Protein AF-A0A2K0T0Q0-F1 (afdb_monomer_lite)

Radius of gyration: 15.78 Å; chains: 1; bounding box: 36×33×52 Å

pLDDT: mean 90.07, std 12.6, range [33.16, 98.38]

Sequence (167 aa):
MFLGDPFITDWGANWTWSFNPTRNRFDFIELSARLNYPCVHLRWDIFDTYWTENRWQYPPIVGKYGYIGSAATMKDADTFWYYDPSRMDKDNTISFPQLRVPRGYAKHWWFGKLANGSHIAPGNYTFRFAALRPYGNPNISDHWDIMQMPVRHFGVLPLNGTNSTLR

Secondary structure (DSSP, 8-state):
-BSS--EEE-SS-TTEE---TTT-TT-SEEEEEEESS-EEEEEEEEEETT--GGG--SS--TTSTTEEEEBEEETTTTT-SS--TTT--TT-EEESSEEEEPSEEEEEEE-SBBTTSPBPPSEEEEEEEEEEPTT--TTSGGGEEEPPPS-S-EEE--TT-------

Organism: NCBI:txid398673

Structure (mmCIF, N/CA/C/O backbone):
data_AF-A0A2K0T0Q0-F1
#
_entry.id   AF-A0A2K0T0Q0-F1
#
loop_
_atom_site.group_PDB
_atom_site.id
_atom_site.type_symbol
_atom_site.label_atom_id
_atom_site.label_alt_id
_atom_site.label_comp_id
_atom_site.label_asym_id
_atom_site.label_entity_id
_atom_site.label_seq_id
_atom_site.pdbx_PDB_ins_code
_atom_site.Cartn_x
_atom_site.Cartn_y
_atom_site.Cartn_z
_atom_site.occupancy
_atom_site.B_iso_or_equiv
_atom_site.auth_seq_id
_atom_site.auth_comp_id
_atom_site.auth_asym_id
_atom_site.auth_atom_id
_atom_site.pdbx_PDB_model_num
ATOM 1 N N . MET A 1 1 ? 4.191 2.416 16.334 1.00 76.38 1 MET A N 1
ATOM 2 C CA . MET A 1 1 ? 4.311 3.854 16.024 1.00 76.38 1 MET A CA 1
ATOM 3 C C . MET A 1 1 ? 5.562 4.056 15.197 1.00 76.38 1 MET A C 1
ATOM 5 O O . MET A 1 1 ? 6.568 3.398 15.484 1.00 76.38 1 MET A O 1
ATOM 9 N N . PHE A 1 2 ? 5.466 4.893 14.174 1.00 91.44 2 PHE A N 1
ATOM 10 C CA . PHE A 1 2 ? 6.529 5.210 13.247 1.00 91.44 2 PHE A CA 1
ATOM 11 C C . PHE A 1 2 ? 7.592 6.094 13.913 1.00 91.44 2 PHE A C 1
ATOM 13 O O . PHE A 1 2 ? 7.303 6.951 14.747 1.00 91.44 2 PHE A O 1
ATOM 20 N N . LEU A 1 3 ? 8.853 5.797 13.615 1.00 90.94 3 LEU A N 1
ATOM 21 C CA . LEU A 1 3 ? 10.026 6.552 14.019 1.00 90.94 3 LEU A CA 1
ATOM 22 C C . LEU A 1 3 ? 10.390 7.471 12.850 1.00 90.94 3 LEU A C 1
ATOM 24 O O . LEU A 1 3 ? 11.109 7.052 11.942 1.00 90.94 3 LEU A O 1
ATOM 28 N N . GLY A 1 4 ? 9.857 8.692 12.890 1.00 88.56 4 GLY A N 1
ATOM 29 C CA . GLY A 1 4 ? 9.808 9.591 11.736 1.00 88.56 4 GLY A CA 1
ATOM 30 C C . GLY A 1 4 ? 8.641 9.260 10.805 1.00 88.56 4 GLY A C 1
ATOM 31 O O . GLY A 1 4 ? 8.069 8.170 10.880 1.00 88.56 4 GLY A O 1
ATOM 32 N N . ASP A 1 5 ? 8.287 10.208 9.940 1.00 89.44 5 ASP A N 1
ATOM 33 C CA . ASP A 1 5 ? 7.200 10.017 8.985 1.00 89.44 5 ASP A CA 1
ATOM 34 C C . ASP A 1 5 ? 7.596 8.966 7.938 1.00 89.44 5 ASP A C 1
ATOM 36 O O . ASP A 1 5 ? 8.673 9.069 7.335 1.00 89.44 5 ASP A O 1
ATOM 40 N N . PRO A 1 6 ? 6.761 7.937 7.703 1.00 91.38 6 PRO A N 1
ATOM 41 C CA . PRO A 1 6 ? 6.937 7.076 6.548 1.00 91.38 6 PRO A CA 1
ATOM 42 C C . PRO A 1 6 ? 6.881 7.910 5.270 1.00 91.38 6 PRO A C 1
ATOM 44 O O . PRO A 1 6 ? 6.132 8.884 5.181 1.00 91.38 6 PRO A O 1
ATOM 47 N N . PHE A 1 7 ? 7.652 7.516 4.267 1.00 90.69 7 PHE A N 1
ATOM 48 C CA . PHE A 1 7 ? 7.750 8.273 3.027 1.00 90.69 7 PHE A CA 1
ATOM 49 C C . PHE A 1 7 ? 7.715 7.352 1.816 1.00 90.69 7 PHE A C 1
ATOM 51 O O . PHE A 1 7 ? 8.105 6.182 1.882 1.00 90.69 7 PHE A O 1
ATOM 58 N N . ILE A 1 8 ? 7.248 7.914 0.704 1.00 90.94 8 ILE A N 1
ATOM 59 C CA . ILE A 1 8 ? 7.377 7.298 -0.609 1.00 90.94 8 ILE A CA 1
ATOM 60 C C . ILE A 1 8 ? 8.583 7.890 -1.311 1.00 90.94 8 ILE A C 1
ATOM 62 O O . ILE A 1 8 ? 8.739 9.111 -1.363 1.00 90.94 8 ILE A O 1
ATOM 66 N N . THR A 1 9 ? 9.403 7.020 -1.887 1.00 88.62 9 THR A N 1
ATOM 67 C CA . THR A 1 9 ? 10.428 7.449 -2.833 1.00 88.62 9 THR A CA 1
ATOM 68 C C . THR A 1 9 ? 9.758 7.712 -4.182 1.00 88.62 9 THR A C 1
ATOM 70 O O . THR A 1 9 ? 9.364 6.776 -4.879 1.00 88.62 9 THR A O 1
ATOM 73 N N . ASP A 1 10 ? 9.604 8.987 -4.544 1.00 79.06 10 ASP A N 1
ATOM 74 C CA . ASP A 1 10 ? 9.144 9.394 -5.874 1.00 79.06 10 ASP A CA 1
ATOM 75 C C . ASP A 1 10 ? 10.350 9.503 -6.819 1.00 79.06 10 ASP A C 1
ATOM 77 O O . ASP A 1 10 ? 11.084 10.492 -6.810 1.00 79.06 10 ASP A O 1
ATOM 81 N N . TRP A 1 11 ? 10.573 8.472 -7.636 1.00 77.94 11 TRP A N 1
ATOM 82 C CA . TRP A 1 11 ? 11.660 8.404 -8.624 1.00 77.94 11 TRP A CA 1
ATOM 83 C C . TRP A 1 11 ? 11.388 9.277 -9.869 1.00 77.94 11 TRP A C 1
ATOM 85 O O . TRP A 1 11 ? 11.638 8.860 -11.000 1.00 77.94 11 TRP A O 1
ATOM 95 N N . GLY A 1 12 ? 10.844 10.482 -9.669 1.00 77.62 12 GLY A N 1
ATOM 96 C CA . GLY A 1 12 ? 10.394 11.382 -10.736 1.00 77.62 12 GLY A CA 1
ATOM 97 C C . GLY A 1 12 ? 9.092 10.938 -11.413 1.00 77.62 12 GLY A C 1
ATOM 98 O O . GLY A 1 12 ? 8.819 11.348 -12.539 1.00 77.62 12 GLY A O 1
ATOM 99 N N . ALA A 1 13 ? 8.299 10.098 -10.746 1.00 78.00 13 ALA A N 1
ATOM 100 C CA . ALA A 1 13 ? 7.015 9.600 -11.223 1.00 78.00 13 ALA A CA 1
ATOM 101 C C . ALA A 1 13 ? 5.888 10.641 -11.076 1.00 78.00 13 ALA A C 1
ATOM 103 O O . ALA A 1 13 ? 4.815 10.460 -11.651 1.00 78.00 13 ALA A O 1
ATOM 104 N N . ASN A 1 14 ? 6.109 11.736 -10.333 1.00 87.12 14 ASN A N 1
ATOM 105 C CA . ASN A 1 14 ? 5.122 12.799 -10.115 1.00 87.12 14 ASN A CA 1
ATOM 106 C C . ASN A 1 14 ? 3.783 12.221 -9.619 1.00 87.12 14 ASN A C 1
ATOM 108 O O . ASN A 1 14 ? 2.710 12.507 -10.157 1.00 87.12 14 ASN A O 1
ATOM 112 N N . TRP A 1 15 ? 3.876 11.328 -8.628 1.00 90.31 15 TRP A N 1
ATOM 113 C CA . TRP A 1 15 ? 2.741 10.628 -8.010 1.00 90.31 15 TRP A CA 1
ATOM 114 C C . TRP A 1 15 ? 1.878 9.815 -8.983 1.00 90.31 15 TRP A C 1
ATOM 116 O O . TRP A 1 15 ? 0.689 9.605 -8.738 1.00 90.31 15 TRP A O 1
ATOM 126 N N . THR A 1 16 ? 2.462 9.365 -10.093 1.00 92.44 16 THR A N 1
ATOM 127 C CA . THR A 1 16 ? 1.756 8.658 -11.158 1.00 92.44 16 THR A CA 1
ATOM 128 C C . THR A 1 16 ? 2.549 7.434 -11.611 1.00 92.44 16 THR A C 1
ATOM 130 O O . THR A 1 16 ? 3.680 7.561 -12.067 1.00 92.44 16 THR A O 1
ATOM 133 N N . TRP A 1 17 ? 1.948 6.245 -11.538 1.00 93.19 17 TRP A N 1
ATOM 134 C CA . TRP A 1 17 ? 2.623 4.976 -11.841 1.00 93.19 17 TRP A CA 1
ATOM 135 C C . TRP A 1 17 ? 1.873 4.167 -12.896 1.00 93.19 17 TRP A C 1
ATOM 137 O O . TRP A 1 17 ? 0.644 4.144 -12.904 1.00 93.19 17 TRP A O 1
ATOM 147 N N . SER A 1 18 ? 2.601 3.477 -13.779 1.00 93.81 18 SER A N 1
ATOM 148 C CA . SER A 1 18 ? 2.008 2.518 -14.732 1.00 93.81 18 SER A CA 1
ATOM 149 C C . SER A 1 18 ? 2.238 1.060 -14.332 1.00 93.81 18 SER A C 1
ATOM 151 O O . SER A 1 18 ? 1.649 0.156 -14.925 1.00 93.81 18 SER A O 1
ATOM 153 N N . PHE A 1 19 ? 3.072 0.836 -13.310 1.00 94.00 19 PHE A N 1
ATOM 154 C CA . PHE A 1 19 ? 3.474 -0.482 -12.820 1.00 94.00 19 PHE A CA 1
ATOM 155 C C . PHE A 1 19 ? 4.064 -1.383 -13.911 1.00 94.00 19 PHE A C 1
ATOM 157 O O . PHE A 1 19 ? 3.870 -2.602 -13.914 1.00 94.00 19 PHE A O 1
ATOM 164 N N . ASN A 1 20 ? 4.806 -0.778 -14.841 1.00 91.44 20 ASN A N 1
ATOM 165 C CA . ASN A 1 20 ? 5.477 -1.448 -15.940 1.00 91.44 20 ASN A CA 1
ATOM 166 C C . ASN A 1 20 ? 7.007 -1.458 -15.736 1.00 91.44 20 ASN A C 1
ATOM 168 O O . ASN A 1 20 ? 7.734 -0.660 -16.345 1.00 91.44 20 ASN A O 1
ATOM 172 N N . PRO A 1 21 ? 7.532 -2.391 -14.917 1.00 88.19 21 PRO A N 1
ATOM 173 C CA . PRO A 1 21 ? 8.949 -2.420 -14.588 1.00 88.19 21 PRO A CA 1
ATOM 174 C C . PRO A 1 21 ? 9.868 -2.804 -15.753 1.00 88.19 21 PRO A C 1
ATOM 176 O O . PRO A 1 21 ? 11.079 -2.613 -15.654 1.00 88.19 21 PRO A O 1
ATOM 179 N N . THR A 1 22 ? 9.334 -3.340 -16.858 1.00 87.06 22 THR A N 1
ATOM 180 C CA . THR A 1 22 ? 10.142 -3.626 -18.055 1.00 87.06 22 THR A CA 1
ATOM 181 C C . THR A 1 22 ? 10.490 -2.348 -18.815 1.00 87.06 22 THR A C 1
ATOM 183 O O . THR A 1 22 ? 11.576 -2.258 -19.384 1.00 87.06 22 THR A O 1
ATOM 186 N N . ARG A 1 23 ? 9.608 -1.336 -18.783 1.00 87.25 23 ARG A N 1
ATOM 187 C CA . ARG A 1 23 ? 9.853 -0.009 -19.370 1.00 87.25 23 ARG A CA 1
ATOM 188 C C . ARG A 1 23 ? 10.714 0.859 -18.460 1.00 87.25 23 ARG A C 1
ATOM 190 O O . ARG A 1 23 ? 11.648 1.504 -18.930 1.00 87.25 23 ARG A O 1
ATOM 197 N N . ASN A 1 24 ? 10.389 0.896 -17.173 1.00 88.19 24 ASN A N 1
ATOM 198 C CA . ASN A 1 24 ? 11.159 1.620 -16.172 1.00 88.19 24 ASN A CA 1
ATOM 199 C C . ASN A 1 24 ? 11.243 0.775 -14.906 1.00 88.19 24 ASN A C 1
ATOM 201 O O . ASN A 1 24 ? 10.244 0.575 -14.226 1.00 88.19 24 ASN A O 1
ATOM 205 N N . ARG A 1 25 ? 12.451 0.334 -14.550 1.00 89.38 25 ARG A N 1
ATOM 206 C CA . ARG A 1 25 ? 12.673 -0.523 -13.379 1.00 89.38 25 ARG A CA 1
ATOM 207 C C . ARG A 1 25 ? 12.261 0.102 -12.047 1.00 89.38 25 ARG A C 1
ATOM 209 O O . ARG A 1 25 ? 12.166 -0.644 -11.091 1.00 89.38 25 ARG A O 1
ATOM 216 N N . PHE A 1 26 ? 12.040 1.416 -11.979 1.00 89.88 26 PHE A N 1
ATOM 217 C CA . PHE A 1 26 ? 11.555 2.132 -10.793 1.00 89.88 26 PHE A CA 1
ATOM 218 C C . PHE A 1 26 ? 10.058 2.481 -10.869 1.00 89.88 26 PHE A C 1
ATOM 220 O O . PHE A 1 26 ? 9.571 3.279 -10.073 1.00 89.88 26 PHE A O 1
ATOM 227 N N . ASP A 1 27 ? 9.315 1.915 -11.827 1.00 92.75 27 ASP A N 1
ATOM 228 C CA . ASP A 1 27 ? 7.870 2.128 -11.968 1.00 92.75 27 ASP A CA 1
ATOM 229 C C . ASP A 1 27 ? 7.081 1.262 -10.977 1.00 92.75 27 ASP A C 1
ATOM 231 O O . ASP A 1 27 ? 6.431 0.275 -11.328 1.00 92.75 27 ASP A O 1
ATOM 235 N N . PHE A 1 28 ? 7.212 1.619 -9.705 1.00 94.00 28 PHE A N 1
ATOM 236 C CA . PHE A 1 28 ? 6.490 1.057 -8.576 1.00 94.00 28 PHE A CA 1
ATOM 237 C C . PHE A 1 28 ? 6.495 2.050 -7.415 1.00 94.00 28 PHE A C 1
ATOM 239 O O . PHE A 1 28 ? 7.299 2.984 -7.378 1.00 94.00 28 PHE A O 1
ATOM 246 N N . ILE A 1 29 ? 5.617 1.832 -6.438 1.00 94.38 29 ILE A N 1
ATOM 247 C CA . ILE A 1 29 ? 5.647 2.619 -5.207 1.00 94.38 29 ILE A CA 1
ATOM 248 C C . ILE A 1 29 ? 6.612 1.960 -4.228 1.00 94.38 29 ILE A C 1
ATOM 250 O O . ILE A 1 29 ? 6.356 0.848 -3.763 1.00 94.38 29 ILE A O 1
ATOM 254 N N . GLU A 1 30 ? 7.705 2.647 -3.903 1.00 94.12 30 GLU A N 1
ATOM 255 C CA . GLU A 1 30 ? 8.549 2.305 -2.760 1.00 94.12 30 GLU A CA 1
ATOM 256 C C . GLU A 1 30 ? 8.069 3.075 -1.535 1.00 94.12 30 GLU A C 1
ATOM 258 O O . GLU A 1 30 ? 8.182 4.297 -1.497 1.00 94.12 30 GLU A O 1
ATOM 263 N N . LEU A 1 31 ? 7.576 2.362 -0.527 1.00 94.62 31 LEU A N 1
ATOM 264 C CA . LEU A 1 31 ? 7.228 2.918 0.772 1.00 94.62 31 LEU A CA 1
ATOM 265 C C . LEU A 1 31 ? 8.253 2.464 1.808 1.00 94.62 31 LEU A C 1
ATOM 267 O O . LEU A 1 31 ? 8.450 1.269 2.030 1.00 94.62 31 LEU A O 1
ATOM 271 N N . SER A 1 32 ? 8.883 3.432 2.465 1.00 94.00 32 SER A N 1
ATOM 272 C CA . SER A 1 32 ? 9.823 3.207 3.559 1.00 94.00 32 SER A CA 1
ATOM 273 C C . SER A 1 32 ? 9.207 3.639 4.882 1.00 94.00 32 SER A C 1
ATOM 275 O O . SER A 1 32 ? 8.697 4.751 5.009 1.00 94.00 32 SER A O 1
ATOM 277 N N . ALA A 1 33 ? 9.290 2.775 5.889 1.00 94.31 33 ALA A N 1
ATOM 278 C CA . AL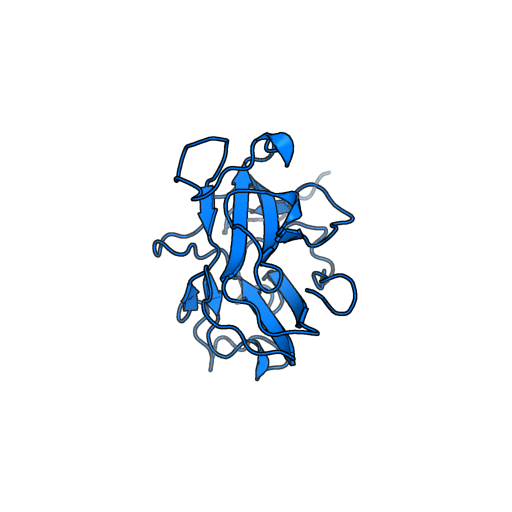A A 1 33 ? 8.803 3.064 7.228 1.00 94.31 33 ALA A CA 1
ATOM 279 C C . ALA A 1 33 ? 9.745 2.486 8.281 1.00 94.31 33 ALA A C 1
ATOM 281 O O . ALA A 1 33 ? 10.359 1.439 8.095 1.00 94.31 33 ALA A O 1
ATOM 282 N N . ARG A 1 34 ? 9.835 3.141 9.435 1.00 95.38 34 ARG A N 1
ATOM 283 C CA . ARG A 1 34 ? 10.546 2.596 10.592 1.00 95.38 34 ARG A CA 1
ATOM 284 C C . ARG A 1 34 ? 9.609 2.570 11.776 1.00 95.38 34 ARG A C 1
ATOM 286 O O . ARG A 1 34 ? 8.975 3.568 12.063 1.00 95.38 34 ARG A O 1
ATOM 293 N N . LEU A 1 35 ? 9.511 1.448 12.472 1.00 95.56 35 LEU A N 1
ATOM 294 C CA . LEU A 1 35 ? 8.690 1.290 13.666 1.00 95.56 35 LEU A CA 1
ATOM 295 C C . LEU A 1 35 ? 9.572 1.356 14.915 1.00 95.56 35 LEU A C 1
ATOM 297 O O . LEU A 1 35 ? 10.500 0.558 15.058 1.00 95.56 35 LEU A O 1
ATOM 301 N N . ASN A 1 36 ? 9.265 2.269 15.843 1.00 95.31 36 ASN A N 1
ATOM 302 C CA . ASN A 1 36 ? 9.965 2.348 17.135 1.00 95.31 36 ASN A CA 1
ATOM 303 C C . ASN A 1 36 ? 9.547 1.212 18.091 1.00 95.31 36 ASN A C 1
ATOM 305 O O . ASN A 1 36 ? 10.310 0.771 18.947 1.00 95.31 36 ASN A O 1
ATOM 309 N N . TYR A 1 37 ? 8.326 0.711 17.905 1.00 93.69 37 TYR A N 1
ATOM 310 C CA . TYR A 1 37 ? 7.715 -0.369 18.676 1.00 93.69 37 TYR A CA 1
ATOM 311 C C . TYR A 1 37 ? 7.082 -1.382 17.723 1.00 93.69 37 TYR A C 1
ATOM 313 O O . TYR A 1 37 ? 6.601 -0.961 16.666 1.00 93.69 37 TYR A O 1
ATOM 321 N N . PRO A 1 38 ? 7.018 -2.675 18.089 1.00 94.19 38 PRO A N 1
ATOM 322 C CA . PRO A 1 38 ? 6.261 -3.646 17.309 1.00 94.19 38 PRO A CA 1
ATOM 323 C C . PRO A 1 38 ? 4.787 -3.230 17.213 1.00 94.19 38 PRO A C 1
ATOM 325 O O . PRO A 1 38 ? 4.259 -2.562 18.108 1.00 94.19 38 PRO A O 1
ATOM 328 N N . CYS A 1 39 ? 4.112 -3.631 16.139 1.00 94.81 39 CYS A N 1
ATOM 329 C CA . CYS A 1 39 ? 2.684 -3.386 15.961 1.00 94.81 39 CYS A CA 1
ATOM 330 C C . CYS A 1 39 ? 1.937 -4.684 15.644 1.00 94.81 39 CYS A C 1
ATOM 332 O O . CYS A 1 39 ? 2.452 -5.597 14.999 1.00 94.81 39 CYS A O 1
ATOM 334 N N . VAL A 1 40 ? 0.698 -4.782 16.130 1.00 95.00 40 VAL A N 1
ATOM 335 C CA . VAL A 1 40 ? -0.145 -5.962 15.884 1.00 95.00 40 VAL A CA 1
ATOM 336 C C . VAL A 1 40 ? -0.733 -5.922 14.477 1.00 95.00 40 VAL A C 1
ATOM 338 O O . VAL A 1 40 ? -0.850 -6.972 13.858 1.00 95.00 40 VAL A O 1
ATOM 341 N N . HIS A 1 41 ? -1.041 -4.725 13.970 1.00 96.69 41 HIS A N 1
ATOM 342 C CA . HIS A 1 41 ? -1.539 -4.496 12.619 1.00 96.69 41 HIS A CA 1
ATOM 343 C C . HIS A 1 41 ? -0.732 -3.389 11.944 1.00 96.69 41 HIS A C 1
ATOM 345 O O . HIS A 1 41 ? -0.760 -2.242 12.395 1.00 96.69 41 HIS A O 1
ATOM 351 N N . LEU A 1 42 ? -0.080 -3.725 10.835 1.00 97.31 42 LEU A N 1
ATOM 352 C CA . LEU A 1 42 ? 0.399 -2.766 9.848 1.00 97.31 42 LEU A CA 1
ATOM 353 C C . LEU A 1 42 ? -0.505 -2.871 8.622 1.00 97.31 42 LEU A C 1
ATOM 355 O O . LEU A 1 42 ? -0.788 -3.975 8.149 1.00 97.31 42 LEU A O 1
ATOM 359 N N . ARG A 1 43 ? -1.001 -1.738 8.133 1.00 97.25 43 ARG A N 1
ATOM 360 C CA . ARG A 1 43 ? -1.952 -1.671 7.024 1.00 97.25 43 ARG A CA 1
ATOM 361 C C . ARG A 1 43 ? -1.468 -0.709 5.956 1.00 97.25 43 ARG A C 1
ATOM 363 O O . ARG A 1 43 ? -1.004 0.382 6.270 1.00 97.25 43 ARG A O 1
ATOM 370 N N . TRP A 1 44 ? -1.659 -1.120 4.709 1.00 97.06 44 TRP A N 1
ATOM 371 C CA . TRP A 1 44 ? -1.567 -0.274 3.532 1.00 97.06 44 TRP A CA 1
ATOM 372 C C . TRP A 1 44 ? -2.869 -0.436 2.758 1.00 97.06 44 TRP A C 1
ATOM 374 O O . TRP A 1 44 ? -3.083 -1.440 2.082 1.00 97.06 44 TRP A O 1
ATOM 384 N N . ASP A 1 45 ? -3.759 0.529 2.930 1.00 96.94 45 ASP A N 1
ATOM 385 C CA . ASP A 1 45 ? -5.117 0.509 2.404 1.00 96.94 45 ASP A CA 1
ATOM 386 C C . ASP A 1 45 ? -5.248 1.495 1.243 1.00 96.94 45 ASP A C 1
ATOM 388 O O . ASP A 1 45 ? -4.773 2.623 1.344 1.00 96.94 45 ASP A O 1
ATOM 392 N N . ILE A 1 46 ? -5.897 1.082 0.157 1.00 97.06 46 ILE A N 1
ATOM 393 C CA . ILE A 1 46 ? -6.173 1.902 -1.023 1.00 97.06 46 ILE A CA 1
ATOM 394 C C . ILE A 1 46 ? -7.653 2.286 -1.035 1.00 97.06 46 ILE A C 1
ATOM 396 O O . ILE A 1 46 ? -8.537 1.451 -0.813 1.00 97.06 46 ILE A O 1
ATOM 400 N N . PHE A 1 47 ? -7.915 3.552 -1.332 1.00 96.12 47 PHE A N 1
ATOM 401 C CA . PHE A 1 47 ? -9.235 4.157 -1.385 1.00 96.12 47 PHE A CA 1
ATOM 402 C C . PHE A 1 47 ? -9.440 4.919 -2.695 1.00 96.12 47 PHE A C 1
ATOM 404 O O . PHE A 1 47 ? -8.486 5.244 -3.402 1.00 96.12 47 PHE A O 1
ATOM 411 N N . ASP A 1 48 ? -10.695 5.222 -3.009 1.00 94.88 48 ASP A N 1
ATOM 412 C CA . ASP A 1 48 ? -11.04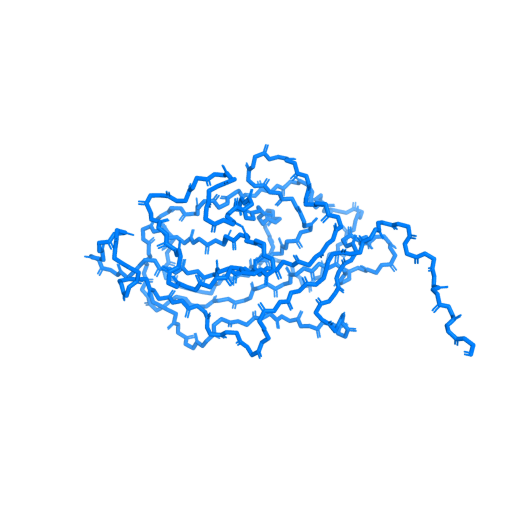0 6.118 -4.107 1.00 94.88 48 ASP A CA 1
ATOM 413 C C . ASP A 1 48 ? -10.468 7.541 -3.911 1.00 94.88 48 ASP A C 1
ATOM 415 O O . ASP A 1 48 ? -9.995 7.934 -2.838 1.00 94.88 48 ASP A O 1
ATOM 419 N N . THR A 1 49 ? -10.492 8.334 -4.983 1.00 92.88 49 THR A N 1
ATOM 420 C CA . THR A 1 49 ? -9.950 9.701 -4.985 1.00 92.88 49 THR A CA 1
ATOM 421 C C . THR A 1 49 ? -10.704 10.688 -4.084 1.00 92.88 49 THR A C 1
ATOM 423 O O . THR A 1 49 ? -10.174 11.759 -3.811 1.00 92.88 49 THR A O 1
ATOM 426 N N . TYR A 1 50 ? -11.927 10.383 -3.645 1.00 89.81 50 TYR A N 1
ATOM 427 C CA . TYR A 1 50 ? -12.759 11.277 -2.826 1.00 89.81 50 TYR A CA 1
ATOM 428 C C . TYR A 1 50 ? -12.811 10.849 -1.359 1.00 89.81 50 TYR A C 1
ATOM 430 O O . TYR A 1 50 ? -13.551 11.423 -0.554 1.00 89.81 50 TYR A O 1
ATOM 438 N N . TRP A 1 51 ? -12.067 9.808 -1.002 1.00 93.19 51 TRP A N 1
ATOM 439 C CA . TRP A 1 51 ? -11.989 9.335 0.358 1.00 93.19 51 TRP A CA 1
ATOM 440 C C . TRP A 1 51 ? -11.252 10.330 1.258 1.00 93.19 51 TRP A C 1
ATOM 442 O O . TRP A 1 51 ? -10.283 10.983 0.871 1.00 93.19 51 TRP A O 1
ATOM 452 N N . THR A 1 52 ? -11.729 10.420 2.494 1.00 90.69 52 THR A N 1
ATOM 453 C CA . THR A 1 52 ? -11.204 11.278 3.553 1.00 90.69 52 THR A CA 1
ATOM 454 C C . THR A 1 52 ? -11.177 10.494 4.861 1.00 90.69 52 THR A C 1
ATOM 456 O O . THR A 1 52 ? -12.011 9.612 5.074 1.00 90.69 52 THR A O 1
ATOM 459 N N . GLU A 1 53 ? -10.260 10.842 5.768 1.00 88.69 53 GLU A N 1
ATOM 460 C CA . GLU A 1 53 ? -10.022 10.081 7.008 1.00 88.69 53 GLU A CA 1
ATOM 461 C C . GLU A 1 53 ? -11.281 9.934 7.886 1.00 88.69 53 GLU A C 1
ATOM 463 O O . GLU A 1 53 ? -11.486 8.898 8.506 1.00 88.69 53 GLU A O 1
ATOM 468 N N . ASN A 1 54 ? -12.194 10.912 7.879 1.00 89.88 54 ASN A N 1
ATOM 469 C CA . ASN A 1 54 ? -13.463 10.840 8.621 1.00 89.88 54 ASN A CA 1
ATOM 470 C C . ASN A 1 54 ? -14.420 9.724 8.143 1.00 89.88 54 ASN A C 1
ATOM 472 O O . ASN A 1 54 ? -15.384 9.408 8.838 1.00 89.88 54 ASN A O 1
ATOM 476 N N . ARG A 1 55 ? -14.187 9.140 6.961 1.00 90.31 55 ARG A N 1
ATOM 477 C CA . ARG A 1 55 ? -14.948 8.000 6.424 1.00 90.31 55 ARG A CA 1
ATOM 478 C C . ARG A 1 55 ? -14.297 6.662 6.770 1.00 90.31 55 ARG A C 1
ATOM 480 O O . ARG A 1 55 ? -14.853 5.619 6.4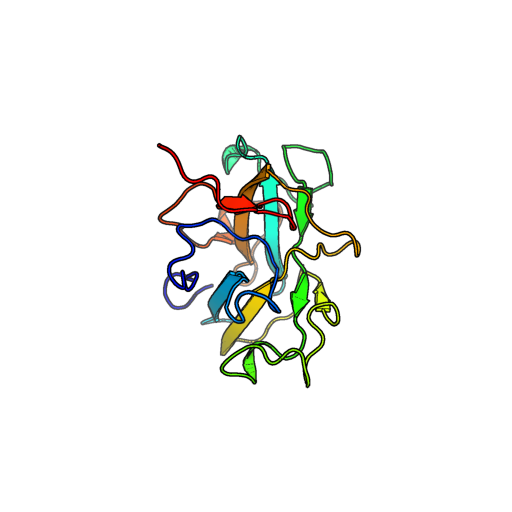29 1.00 90.31 55 ARG A O 1
ATOM 487 N N . TRP A 1 56 ? -13.119 6.672 7.391 1.00 92.50 56 TRP A N 1
ATOM 488 C CA . TRP A 1 56 ? -12.407 5.456 7.751 1.00 92.50 56 TRP A CA 1
ATOM 489 C C . TRP A 1 56 ? -13.158 4.670 8.829 1.00 92.50 56 TRP A C 1
ATOM 491 O O . TRP A 1 56 ? -13.602 5.229 9.831 1.00 92.50 56 TRP A O 1
ATOM 501 N N . GLN A 1 57 ? -13.285 3.358 8.628 1.00 92.38 57 GLN A N 1
ATOM 502 C CA . GLN A 1 57 ? -13.891 2.436 9.586 1.00 92.38 57 GLN A CA 1
ATOM 503 C C . GLN A 1 57 ? -13.119 1.121 9.613 1.00 92.38 57 GLN A C 1
ATOM 505 O O . GLN A 1 57 ? -12.576 0.681 8.595 1.00 92.38 57 GLN A O 1
ATOM 510 N N . TYR A 1 58 ? -13.112 0.479 10.780 1.00 94.06 58 TYR A N 1
ATOM 511 C CA . TYR A 1 58 ? -12.508 -0.829 10.975 1.00 94.06 58 TYR A CA 1
ATOM 512 C C . TYR A 1 58 ? -13.571 -1.905 11.259 1.00 94.06 58 TYR A C 1
ATOM 514 O O . TYR A 1 58 ? -14.469 -1.659 12.064 1.00 94.06 58 TYR A O 1
ATOM 522 N N . PRO A 1 59 ? -13.448 -3.108 10.667 1.00 94.56 59 PRO A N 1
ATOM 523 C CA . PRO A 1 59 ? -12.539 -3.435 9.569 1.00 94.56 59 PRO A CA 1
ATOM 524 C C . PRO A 1 59 ? -12.993 -2.770 8.251 1.00 94.56 59 PRO A C 1
ATOM 526 O O . PRO A 1 59 ? -14.196 -2.678 8.005 1.00 94.56 59 PRO A O 1
ATOM 529 N N . PRO A 1 60 ? -12.066 -2.345 7.370 1.00 94.75 60 PRO A N 1
ATOM 530 C CA . PRO A 1 60 ? -12.434 -1.878 6.035 1.00 94.75 60 PRO A CA 1
ATOM 531 C C . PRO A 1 60 ? -13.102 -2.991 5.215 1.00 94.75 60 PRO A C 1
ATOM 533 O O . PRO A 1 60 ? -12.654 -4.139 5.236 1.00 94.75 60 PRO A O 1
ATOM 536 N N . ILE A 1 61 ? -14.158 -2.649 4.473 1.00 96.25 61 ILE A N 1
ATOM 537 C CA . ILE A 1 61 ? -14.930 -3.583 3.637 1.00 96.25 61 ILE A CA 1
ATOM 538 C C . ILE A 1 61 ? -14.888 -3.087 2.195 1.00 96.25 61 ILE A C 1
ATOM 540 O O . ILE A 1 61 ? -15.207 -1.927 1.934 1.00 96.25 61 ILE A O 1
ATOM 544 N N . VAL A 1 62 ? -14.474 -3.947 1.260 1.00 96.00 62 VAL A N 1
ATOM 545 C CA . VAL A 1 62 ? -14.321 -3.579 -0.159 1.00 96.00 62 VAL A CA 1
ATOM 546 C C . VAL A 1 62 ? -15.639 -3.020 -0.705 1.00 96.00 62 VAL A C 1
ATOM 548 O O . VAL A 1 62 ? -16.706 -3.594 -0.491 1.00 96.00 62 VAL A O 1
ATOM 551 N N . GLY A 1 63 ? -15.568 -1.873 -1.383 1.00 94.75 63 GLY A N 1
ATOM 552 C CA . GLY A 1 63 ? -16.724 -1.168 -1.941 1.00 94.75 63 GLY A CA 1
ATOM 553 C C . GLY A 1 63 ? -17.532 -0.348 -0.927 1.00 94.75 63 GLY A C 1
ATOM 554 O O . GLY A 1 63 ? -18.530 0.269 -1.299 1.00 94.75 63 GLY A O 1
ATOM 555 N N . LYS A 1 64 ? -17.131 -0.303 0.351 1.00 96.38 64 LYS A N 1
ATOM 556 C CA . LYS A 1 64 ? -17.754 0.546 1.377 1.00 96.38 64 LYS A CA 1
ATOM 557 C C . LYS A 1 64 ? -16.839 1.703 1.738 1.00 96.38 64 LYS A C 1
ATOM 559 O O . LYS A 1 64 ? -15.629 1.543 1.841 1.00 96.38 64 LYS A O 1
ATOM 564 N N . TYR A 1 65 ? -17.441 2.877 1.929 1.00 94.69 65 TYR A N 1
ATOM 565 C CA . TYR A 1 65 ? -16.734 4.103 2.311 1.00 94.69 65 TYR A CA 1
ATOM 566 C C . TYR A 1 65 ? -15.511 4.404 1.432 1.00 94.69 65 TYR A C 1
ATOM 568 O O . TYR A 1 65 ? -14.520 4.915 1.925 1.00 94.69 65 TYR A O 1
ATOM 576 N N . GLY A 1 66 ? -15.571 4.060 0.142 1.00 94.75 66 GLY A N 1
ATOM 577 C CA . GLY A 1 66 ? -14.484 4.283 -0.812 1.00 94.75 66 GLY A CA 1
ATOM 578 C C . GLY A 1 66 ? -13.299 3.322 -0.715 1.00 94.75 66 GLY A C 1
ATOM 579 O O . GLY A 1 66 ? -12.335 3.498 -1.449 1.00 94.75 66 GLY A O 1
ATOM 580 N N . TYR A 1 67 ? -13.336 2.306 0.152 1.00 96.94 67 TYR A N 1
ATOM 581 C CA . TYR A 1 67 ? -12.256 1.326 0.259 1.00 96.94 67 TYR A CA 1
ATOM 582 C C . TYR A 1 67 ? -12.219 0.395 -0.958 1.00 96.94 67 TYR A C 1
ATOM 584 O O . TYR A 1 67 ? -13.190 -0.308 -1.252 1.00 96.94 67 TYR A O 1
ATOM 592 N N . ILE A 1 68 ? -11.078 0.375 -1.646 1.00 97.38 68 ILE A N 1
ATOM 593 C CA . ILE A 1 68 ? -10.833 -0.452 -2.834 1.00 97.38 68 ILE A CA 1
ATOM 594 C C . ILE A 1 68 ? -10.222 -1.795 -2.429 1.00 97.38 68 ILE A C 1
ATOM 596 O O . ILE A 1 68 ? -10.611 -2.842 -2.943 1.00 97.38 68 ILE A O 1
ATOM 600 N N . GLY A 1 69 ? -9.289 -1.776 -1.480 1.00 97.69 69 GLY A N 1
ATOM 601 C CA . GLY A 1 69 ? -8.608 -2.969 -0.989 1.00 97.69 69 GLY A CA 1
ATOM 602 C C . GLY A 1 69 ? -7.275 -2.636 -0.332 1.00 97.69 69 GLY A C 1
ATOM 603 O O . GLY A 1 69 ? -6.824 -1.495 -0.355 1.00 97.69 69 GLY A O 1
ATOM 604 N N . SER A 1 70 ? -6.629 -3.637 0.256 1.00 97.81 70 SER A N 1
ATOM 605 C CA . SER A 1 70 ? -5.263 -3.490 0.765 1.00 97.81 70 SER A CA 1
ATOM 606 C C . SER A 1 70 ? -4.245 -3.713 -0.348 1.00 97.81 70 SER A C 1
ATOM 608 O O . SER A 1 70 ? -4.471 -4.546 -1.227 1.00 97.81 70 SER A O 1
ATOM 610 N N . ALA A 1 71 ? -3.099 -3.045 -0.279 1.00 98.06 71 ALA A N 1
ATOM 611 C CA . ALA A 1 71 ? -1.953 -3.356 -1.125 1.00 98.06 71 ALA A CA 1
ATOM 612 C C . ALA A 1 71 ? -1.364 -4.743 -0.792 1.00 98.06 71 ALA A C 1
ATOM 614 O O . ALA A 1 71 ? -1.594 -5.310 0.283 1.00 98.06 71 ALA A O 1
ATOM 615 N N . ALA A 1 72 ? -0.566 -5.281 -1.710 1.00 98.38 72 ALA A N 1
ATOM 616 C CA . ALA A 1 72 ? 0.281 -6.444 -1.487 1.00 98.38 72 ALA A CA 1
ATOM 617 C C . ALA A 1 72 ? 1.713 -6.095 -1.897 1.00 98.38 72 ALA A C 1
ATOM 619 O O . ALA A 1 72 ? 1.970 -5.752 -3.049 1.00 98.38 72 ALA A O 1
ATOM 620 N N . THR A 1 73 ? 2.646 -6.136 -0.948 1.00 97.56 73 THR A N 1
ATOM 621 C CA . THR A 1 73 ? 4.035 -5.758 -1.227 1.00 97.56 73 THR A CA 1
ATOM 622 C C . THR A 1 73 ? 4.791 -6.913 -1.871 1.00 97.56 73 THR A C 1
ATOM 624 O O . THR A 1 73 ? 4.542 -8.064 -1.519 1.00 97.56 73 THR A O 1
ATOM 627 N N . MET A 1 74 ? 5.713 -6.632 -2.795 1.00 96.62 74 MET A N 1
ATOM 628 C CA . MET A 1 74 ? 6.634 -7.640 -3.320 1.00 96.62 74 MET A CA 1
ATOM 629 C C . MET A 1 74 ? 7.381 -8.302 -2.163 1.00 96.62 74 MET A C 1
ATOM 631 O O . MET A 1 74 ? 7.847 -7.637 -1.233 1.00 96.62 74 MET A O 1
ATOM 635 N N . LYS A 1 75 ? 7.477 -9.625 -2.220 1.00 94.25 75 LYS A N 1
ATOM 636 C CA . LYS A 1 75 ? 8.262 -10.397 -1.270 1.00 94.25 75 LYS A CA 1
ATOM 637 C C . LYS A 1 75 ? 9.727 -9.938 -1.324 1.00 94.25 75 LYS A C 1
ATOM 639 O O . LYS A 1 75 ? 10.242 -9.646 -2.398 1.00 94.25 75 LYS A O 1
ATOM 644 N N . ASP A 1 76 ? 10.378 -9.866 -0.165 1.00 91.38 76 ASP A N 1
ATOM 645 C CA . ASP A 1 76 ? 11.805 -9.538 -0.027 1.00 91.38 76 ASP A CA 1
ATOM 646 C C . ASP A 1 76 ? 12.199 -8.124 -0.525 1.00 91.38 76 ASP A C 1
ATOM 648 O O . ASP A 1 76 ? 13.374 -7.856 -0.785 1.00 91.38 76 ASP A O 1
ATOM 652 N N . ALA A 1 77 ? 11.240 -7.191 -0.639 1.00 92.69 77 ALA A N 1
ATOM 653 C CA . ALA A 1 77 ? 11.473 -5.802 -1.067 1.00 92.69 77 ALA A CA 1
ATOM 654 C C . ALA A 1 77 ? 12.510 -5.042 -0.212 1.00 92.69 77 ALA A C 1
ATOM 656 O O . ALA A 1 77 ? 13.130 -4.091 -0.680 1.00 92.69 77 ALA A O 1
ATOM 657 N N . ASP A 1 78 ? 12.721 -5.458 1.033 1.00 89.75 78 ASP A N 1
ATOM 658 C CA . ASP A 1 78 ? 13.700 -4.900 1.966 1.00 89.75 78 ASP A CA 1
ATOM 659 C C . ASP A 1 78 ? 15.123 -5.447 1.787 1.00 89.75 78 ASP A C 1
ATOM 661 O O . ASP A 1 78 ? 16.064 -4.897 2.360 1.00 89.75 78 ASP A O 1
ATOM 665 N N . THR A 1 79 ? 15.304 -6.479 0.964 1.00 90.62 79 THR A N 1
ATOM 666 C CA . THR A 1 79 ? 16.614 -7.099 0.708 1.00 90.62 79 THR A CA 1
ATOM 667 C C . THR A 1 79 ? 17.331 -6.530 -0.519 1.00 90.62 79 THR A C 1
ATOM 669 O O . THR A 1 79 ? 18.543 -6.707 -0.666 1.00 90.62 79 THR A O 1
ATOM 672 N N . PHE A 1 80 ? 16.609 -5.822 -1.394 1.00 87.88 80 PHE A N 1
ATOM 673 C CA . PHE A 1 80 ? 17.112 -5.365 -2.687 1.00 87.88 80 PHE A CA 1
ATOM 674 C C . PHE A 1 80 ? 17.175 -3.835 -2.804 1.00 87.88 80 PHE A C 1
ATOM 676 O O . PHE A 1 80 ? 16.423 -3.089 -2.177 1.00 87.88 80 PHE A O 1
ATOM 683 N N . TRP A 1 81 ? 18.090 -3.358 -3.652 1.00 85.19 81 TRP A N 1
ATOM 684 C CA . TRP A 1 81 ? 18.273 -1.927 -3.936 1.00 85.19 81 TRP A CA 1
ATOM 685 C C . TRP A 1 81 ? 17.450 -1.428 -5.127 1.00 85.19 81 TRP A C 1
ATOM 687 O O . TRP A 1 81 ? 17.132 -0.247 -5.195 1.00 85.19 81 TRP A O 1
ATOM 697 N N . TYR A 1 82 ? 17.136 -2.309 -6.076 1.00 88.25 82 TYR A N 1
ATOM 698 C CA . TYR A 1 82 ? 16.350 -2.013 -7.272 1.00 88.25 82 TYR A CA 1
ATOM 699 C C . TYR A 1 82 ? 15.650 -3.282 -7.760 1.00 88.25 82 TYR A C 1
ATOM 701 O O . TYR A 1 82 ? 16.090 -4.390 -7.446 1.00 88.25 82 TYR A O 1
ATOM 709 N N . TYR A 1 83 ? 14.589 -3.121 -8.548 1.00 91.81 83 TYR A N 1
ATOM 710 C CA . TYR A 1 83 ? 13.882 -4.245 -9.150 1.00 91.81 83 TYR A CA 1
ATOM 711 C C . TYR A 1 83 ? 14.620 -4.774 -10.389 1.00 91.81 83 TYR A C 1
ATOM 713 O O . TYR A 1 83 ? 14.962 -4.010 -11.298 1.00 91.81 83 TYR A O 1
ATOM 721 N N . ASP A 1 84 ? 14.850 -6.087 -10.431 1.00 91.75 84 ASP A N 1
ATOM 722 C CA . ASP A 1 84 ? 15.422 -6.800 -11.575 1.00 91.75 84 ASP A CA 1
ATOM 723 C C . ASP A 1 84 ? 14.424 -7.853 -12.092 1.00 91.75 84 ASP A C 1
ATOM 725 O O . ASP A 1 84 ? 14.287 -8.912 -11.471 1.00 91.75 84 ASP A O 1
ATOM 729 N N . PRO A 1 85 ? 13.750 -7.614 -13.235 1.00 90.75 85 PRO A N 1
ATOM 730 C CA . PRO A 1 85 ? 12.753 -8.540 -13.772 1.00 90.75 85 PRO A CA 1
ATOM 731 C C . PRO A 1 85 ? 13.324 -9.906 -14.175 1.00 90.75 85 PRO A C 1
ATOM 733 O O . PRO A 1 85 ? 12.552 -10.831 -14.399 1.00 90.75 85 PRO A O 1
ATOM 736 N N . SER A 1 86 ? 14.648 -10.055 -14.297 1.00 90.69 86 SER A N 1
ATOM 737 C CA . SER A 1 86 ? 15.270 -11.345 -14.629 1.00 90.69 86 SER A CA 1
ATOM 738 C C . SER A 1 86 ? 15.444 -12.268 -13.417 1.00 90.69 86 SER A C 1
ATOM 740 O O . SER A 1 86 ? 15.676 -13.465 -13.583 1.00 90.69 86 SER A O 1
ATOM 742 N N . ARG A 1 87 ? 15.342 -11.724 -12.197 1.00 90.19 87 ARG A N 1
ATOM 743 C CA . ARG A 1 87 ? 15.620 -12.440 -10.938 1.00 90.19 87 ARG A CA 1
A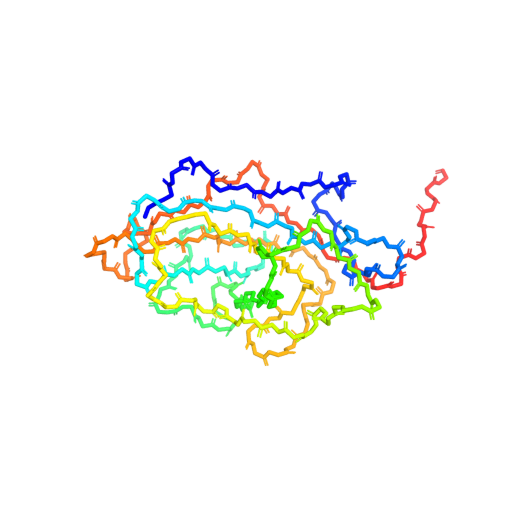TOM 744 C C . ARG A 1 87 ? 14.493 -12.340 -9.917 1.00 90.19 87 ARG A C 1
ATOM 746 O O . ARG A 1 87 ? 14.485 -13.106 -8.957 1.00 90.19 87 ARG A O 1
ATOM 753 N N . MET A 1 88 ? 13.591 -11.381 -10.095 1.00 93.44 88 MET A N 1
ATOM 754 C CA . MET A 1 88 ? 12.524 -11.053 -9.160 1.00 93.44 88 MET A CA 1
ATOM 755 C C . MET A 1 88 ? 11.171 -11.193 -9.844 1.00 93.44 88 MET A C 1
ATOM 757 O O . MET A 1 88 ? 11.021 -10.886 -11.026 1.00 93.44 88 MET A O 1
ATOM 761 N N . ASP A 1 89 ? 10.180 -11.616 -9.069 1.00 93.19 89 ASP A N 1
ATOM 762 C CA . ASP A 1 89 ? 8.793 -11.700 -9.504 1.00 93.19 89 ASP A CA 1
ATOM 763 C C . ASP A 1 89 ? 7.970 -10.652 -8.749 1.00 93.19 89 ASP A C 1
ATOM 765 O O . ASP A 1 89 ? 7.705 -10.800 -7.554 1.00 93.19 89 ASP A O 1
ATOM 769 N N . LYS A 1 90 ? 7.558 -9.590 -9.453 1.00 93.75 90 LYS A N 1
ATOM 770 C CA . LYS A 1 90 ? 6.703 -8.528 -8.900 1.00 93.75 90 LYS A CA 1
ATOM 771 C C . LYS A 1 90 ? 5.364 -9.038 -8.355 1.00 93.75 90 LYS A C 1
ATOM 773 O O . LYS A 1 90 ? 4.765 -8.366 -7.517 1.00 93.75 90 LYS A O 1
ATOM 778 N N . ASP A 1 91 ? 4.880 -10.185 -8.838 1.00 95.44 91 ASP A N 1
ATOM 779 C CA . ASP A 1 91 ? 3.583 -10.752 -8.464 1.00 95.44 91 ASP A CA 1
ATOM 780 C C . ASP A 1 91 ? 3.702 -11.767 -7.316 1.00 95.44 91 ASP A C 1
ATOM 782 O O . ASP A 1 91 ? 2.682 -12.158 -6.731 1.00 95.44 91 ASP A O 1
ATOM 786 N N . ASN A 1 92 ? 4.927 -12.123 -6.919 1.00 96.69 92 ASN A N 1
ATOM 787 C CA . ASN A 1 92 ? 5.210 -12.836 -5.681 1.00 96.69 92 ASN A CA 1
ATOM 788 C C . ASN A 1 92 ? 5.165 -11.854 -4.501 1.00 96.69 92 ASN A C 1
ATOM 790 O O . ASN A 1 92 ? 6.131 -11.148 -4.207 1.00 96.69 92 ASN A O 1
ATOM 794 N N . THR A 1 93 ? 4.011 -11.782 -3.839 1.00 97.88 93 THR A N 1
ATOM 795 C CA . THR A 1 93 ? 3.690 -10.717 -2.880 1.00 97.88 93 THR A CA 1
ATOM 796 C C . THR A 1 93 ? 3.263 -11.229 -1.507 1.00 97.88 93 THR A C 1
ATOM 798 O O . THR A 1 93 ? 2.675 -12.302 -1.385 1.00 97.88 93 THR A O 1
ATOM 801 N N . ILE A 1 94 ? 3.449 -10.395 -0.483 1.00 97.50 94 ILE A N 1
ATOM 802 C CA . ILE A 1 94 ? 2.890 -10.535 0.865 1.00 97.50 94 ILE A CA 1
ATOM 803 C C . ILE A 1 94 ? 1.768 -9.499 1.033 1.00 97.50 94 ILE A C 1
ATOM 805 O O . ILE A 1 94 ? 1.997 -8.291 0.937 1.00 97.50 94 ILE A O 1
ATOM 809 N N . SER A 1 95 ? 0.547 -9.966 1.289 1.00 98.06 95 SER A N 1
ATOM 810 C CA . SER A 1 95 ? -0.636 -9.107 1.420 1.00 98.06 95 SER A CA 1
ATOM 811 C C . SER A 1 95 ? -0.687 -8.349 2.749 1.00 98.06 95 SER A C 1
ATOM 813 O O . SER A 1 95 ? -0.334 -8.887 3.798 1.00 98.06 95 SER A O 1
ATOM 815 N N . PHE A 1 96 ? -1.208 -7.119 2.717 1.00 98.00 96 PHE A N 1
ATOM 816 C CA . PHE A 1 96 ? -1.645 -6.410 3.920 1.00 98.00 96 PHE A CA 1
ATOM 817 C C . PHE A 1 96 ? -3.079 -6.829 4.317 1.00 98.00 96 PHE A C 1
ATOM 819 O O . PHE A 1 96 ? -3.894 -7.127 3.439 1.00 98.00 96 PHE A O 1
ATOM 826 N N . PRO A 1 97 ? -3.444 -6.811 5.615 1.00 97.25 97 PRO A N 1
ATOM 827 C CA . PRO A 1 97 ? -2.647 -6.357 6.757 1.00 97.25 97 PRO A CA 1
ATOM 828 C C . PRO A 1 97 ? -1.510 -7.321 7.115 1.00 97.25 97 PRO A C 1
ATOM 830 O O . PRO A 1 97 ? -1.707 -8.532 7.154 1.00 97.25 97 PRO A O 1
ATOM 833 N N . GLN A 1 98 ? -0.345 -6.774 7.458 1.00 96.81 98 GLN A N 1
ATOM 834 C CA . GLN A 1 98 ? 0.723 -7.554 8.077 1.00 96.81 98 GLN A CA 1
ATOM 835 C C . GLN A 1 98 ? 0.495 -7.590 9.589 1.00 96.81 98 GLN A C 1
ATOM 837 O O . GLN A 1 98 ? 0.220 -6.560 10.214 1.00 96.81 98 GLN A O 1
ATOM 842 N N . LEU A 1 99 ? 0.576 -8.787 10.169 1.00 96.38 99 LEU A N 1
ATOM 843 C CA . LEU A 1 99 ? 0.326 -9.007 11.590 1.00 96.38 99 LEU A CA 1
ATOM 844 C C . LEU A 1 99 ? 1.629 -9.217 12.352 1.00 96.38 99 LEU A C 1
ATOM 846 O O . LEU A 1 99 ? 2.551 -9.845 11.838 1.00 96.38 99 LEU A O 1
ATOM 850 N N . ARG A 1 100 ? 1.663 -8.754 13.608 1.00 95.06 100 ARG A N 1
ATOM 851 C CA . ARG A 1 100 ? 2.803 -8.941 14.531 1.00 95.06 100 ARG A CA 1
ATOM 852 C C . ARG A 1 100 ? 4.132 -8.469 13.921 1.00 95.06 100 ARG A C 1
ATOM 854 O O . ARG A 1 100 ? 5.141 -9.168 13.988 1.00 95.06 100 ARG A O 1
ATOM 861 N N . VAL A 1 101 ? 4.125 -7.277 13.330 1.00 95.69 101 VAL A N 1
ATOM 862 C CA . VAL A 1 101 ? 5.317 -6.690 12.712 1.00 95.69 101 VAL A CA 1
ATOM 863 C C . VAL A 1 101 ? 6.280 -6.245 13.819 1.00 95.69 101 VAL A C 1
ATOM 865 O O . VAL A 1 101 ? 5.866 -5.510 14.726 1.00 95.69 101 VAL A O 1
ATOM 868 N N . PRO A 1 102 ? 7.549 -6.690 13.801 1.00 94.88 102 PRO A N 1
ATOM 869 C CA . PRO A 1 102 ? 8.527 -6.299 14.807 1.00 94.88 102 PRO A CA 1
ATOM 870 C C . PRO A 1 102 ? 8.884 -4.812 14.693 1.00 94.88 102 PRO A C 1
ATOM 872 O O . PRO A 1 102 ? 8.596 -4.143 13.701 1.00 94.88 102 PRO A O 1
ATOM 875 N N . ARG A 1 103 ? 9.558 -4.281 15.719 1.00 94.94 103 ARG A N 1
ATOM 876 C CA . ARG A 1 103 ? 10.220 -2.975 15.590 1.00 94.94 103 ARG A CA 1
ATOM 877 C C . ARG A 1 103 ? 11.311 -3.066 14.520 1.00 94.94 103 ARG A C 1
ATOM 879 O O . ARG A 1 103 ? 11.957 -4.106 14.398 1.00 94.94 103 ARG A O 1
ATOM 886 N N . GLY A 1 104 ? 11.604 -1.959 13.852 1.00 94.62 104 GLY A N 1
ATOM 887 C CA . GLY A 1 104 ? 12.678 -1.910 12.864 1.00 94.62 104 GLY A CA 1
ATOM 888 C C . GLY A 1 104 ? 12.300 -1.139 11.614 1.00 94.62 104 GLY A C 1
ATOM 889 O O . GLY A 1 104 ? 11.233 -0.535 11.538 1.00 94.62 104 GLY A O 1
ATOM 890 N N . TYR A 1 105 ? 13.225 -1.117 10.663 1.00 93.50 105 TYR A N 1
ATOM 891 C CA . TYR A 1 105 ? 12.992 -0.555 9.340 1.00 93.50 105 TYR A CA 1
ATOM 892 C C . TYR A 1 105 ? 12.302 -1.596 8.457 1.00 93.50 105 TYR A C 1
ATOM 894 O O . TYR A 1 105 ? 12.651 -2.772 8.513 1.00 93.50 105 TYR A O 1
ATOM 902 N N . ALA A 1 106 ? 11.340 -1.148 7.663 1.00 92.38 106 ALA A N 1
ATOM 903 C CA . ALA A 1 106 ? 10.665 -1.932 6.649 1.00 92.38 106 ALA A CA 1
ATOM 904 C C . ALA A 1 106 ? 10.605 -1.116 5.358 1.00 92.38 106 ALA A C 1
ATOM 906 O O . ALA A 1 106 ? 10.307 0.084 5.366 1.00 92.38 106 ALA A O 1
ATOM 907 N N . LYS A 1 107 ? 10.877 -1.794 4.249 1.00 95.00 107 LYS A N 1
ATOM 908 C CA . LYS A 1 107 ? 10.706 -1.266 2.904 1.00 95.00 107 LYS A CA 1
ATOM 909 C C . LYS A 1 107 ? 9.687 -2.131 2.182 1.00 95.00 107 LYS A C 1
ATOM 911 O O . LYS A 1 107 ? 9.737 -3.357 2.254 1.00 95.00 107 LYS A O 1
ATOM 916 N N . HIS A 1 108 ? 8.763 -1.481 1.496 1.00 95.88 108 HIS A N 1
ATOM 917 C CA . HIS A 1 108 ? 7.693 -2.129 0.766 1.00 95.88 108 HIS A CA 1
ATOM 918 C C . HIS A 1 108 ? 7.698 -1.636 -0.673 1.00 95.88 108 HIS A C 1
ATOM 920 O O . HIS A 1 108 ? 7.655 -0.434 -0.918 1.00 95.88 108 HIS A O 1
ATOM 926 N N . TRP A 1 109 ? 7.718 -2.560 -1.626 1.00 96.75 109 TRP A N 1
ATOM 927 C CA . TRP A 1 109 ? 7.501 -2.255 -3.039 1.00 96.75 109 TRP A CA 1
ATOM 928 C C . TRP A 1 109 ? 6.109 -2.702 -3.443 1.00 96.75 109 TRP A C 1
ATOM 930 O O . TRP A 1 109 ? 5.727 -3.836 -3.147 1.00 96.75 109 TRP A O 1
ATOM 940 N N . TRP A 1 110 ? 5.347 -1.830 -4.095 1.00 97.12 110 TRP A N 1
ATOM 941 C CA . TRP A 1 110 ? 4.003 -2.136 -4.570 1.00 97.12 110 TRP A CA 1
ATOM 942 C C . TRP A 1 110 ? 3.882 -1.898 -6.075 1.00 97.12 110 TRP A C 1
ATOM 944 O O . TRP A 1 110 ? 4.039 -0.777 -6.555 1.00 97.12 110 TRP A O 1
ATOM 954 N N . PHE A 1 111 ? 3.563 -2.973 -6.801 1.00 96.31 111 PHE A N 1
ATOM 955 C CA . PHE A 1 111 ? 3.375 -3.003 -8.258 1.00 96.31 111 PHE A CA 1
ATOM 956 C C . PHE A 1 111 ? 1.885 -3.019 -8.650 1.00 96.31 111 PHE A C 1
ATOM 958 O O . PHE A 1 111 ? 1.487 -3.626 -9.644 1.00 96.31 111 PHE A O 1
ATOM 965 N N . GLY A 1 112 ? 1.024 -2.435 -7.813 1.00 96.56 112 GLY A N 1
ATOM 966 C CA . GLY A 1 112 ? -0.414 -2.346 -8.074 1.00 96.56 112 GLY A CA 1
ATOM 967 C C . GLY A 1 112 ? -1.231 -3.597 -7.727 1.00 96.56 112 GLY A C 1
ATOM 968 O O . GLY A 1 112 ? -2.449 -3.580 -7.884 1.00 96.56 112 GLY A O 1
ATOM 969 N N . LYS A 1 113 ? -0.617 -4.683 -7.236 1.00 97.94 113 LYS A N 1
ATOM 970 C CA . LYS A 1 113 ? -1.343 -5.893 -6.812 1.00 97.94 113 LYS A CA 1
ATOM 971 C C . LYS A 1 113 ? -2.052 -5.678 -5.474 1.00 97.94 113 LYS A C 1
ATOM 973 O O . LYS A 1 113 ? -1.440 -5.234 -4.503 1.00 97.94 113 LYS A O 1
ATOM 978 N N . LEU A 1 114 ? -3.343 -5.973 -5.415 1.00 98.25 114 LEU A N 1
ATOM 979 C CA . LEU A 1 114 ? -4.159 -5.896 -4.207 1.00 98.25 114 LEU A CA 1
ATOM 980 C C . LEU A 1 114 ? -4.121 -7.224 -3.441 1.00 98.25 114 LEU A C 1
ATOM 982 O O . LEU A 1 114 ? -3.839 -8.285 -3.997 1.00 98.25 114 LEU A O 1
ATOM 986 N N . ALA A 1 115 ? -4.459 -7.182 -2.155 1.00 97.62 115 ALA A N 1
ATOM 987 C CA . ALA A 1 115 ? -4.432 -8.339 -1.261 1.00 97.62 115 ALA A CA 1
ATOM 988 C C . ALA A 1 115 ? -5.365 -9.488 -1.686 1.00 97.62 115 ALA A C 1
ATOM 990 O O . ALA A 1 115 ? -5.135 -10.631 -1.298 1.00 97.62 115 ALA A O 1
ATOM 991 N N . ASN A 1 116 ? -6.395 -9.196 -2.487 1.00 96.12 116 ASN A N 1
ATOM 992 C CA . ASN A 1 116 ? -7.298 -10.189 -3.080 1.00 96.12 116 ASN A CA 1
ATOM 993 C C . ASN A 1 116 ? -6.718 -10.878 -4.337 1.00 96.12 116 ASN A C 1
ATOM 995 O O . ASN A 1 116 ? -7.394 -11.710 -4.933 1.00 96.12 116 ASN A O 1
ATOM 999 N N . GLY A 1 117 ? -5.506 -10.512 -4.768 1.00 96.69 117 GLY A N 1
ATOM 1000 C CA . GLY A 1 117 ? -4.822 -11.062 -5.941 1.00 96.69 117 GLY A CA 1
ATOM 1001 C C . GLY A 1 117 ? -5.072 -10.313 -7.253 1.00 96.69 117 GLY A C 1
ATOM 1002 O O . GLY A 1 117 ? -4.327 -10.528 -8.205 1.00 96.69 117 GLY A O 1
ATOM 1003 N N . SER A 1 118 ? -6.066 -9.422 -7.309 1.00 96.44 118 SER A N 1
ATOM 1004 C CA . SER A 1 118 ? -6.319 -8.570 -8.480 1.00 96.44 118 SER A CA 1
ATOM 1005 C C . SER A 1 118 ? -5.307 -7.425 -8.583 1.00 96.44 118 SER A C 1
ATOM 1007 O O . SER A 1 118 ? -4.694 -7.043 -7.588 1.00 96.44 118 SER A O 1
ATOM 1009 N N . HIS A 1 119 ? -5.143 -6.854 -9.776 1.00 96.12 119 HIS A N 1
ATOM 1010 C CA . HIS A 1 119 ? -4.404 -5.604 -9.952 1.00 96.12 119 HIS A CA 1
ATOM 1011 C C . HIS A 1 119 ? -5.353 -4.412 -9.930 1.00 96.12 119 HIS A C 1
ATOM 1013 O O . HIS A 1 119 ? -6.481 -4.487 -10.421 1.00 96.12 119 HIS A O 1
ATOM 1019 N N . ILE A 1 120 ? -4.873 -3.309 -9.365 1.00 96.50 120 ILE A N 1
ATOM 1020 C CA . ILE A 1 120 ? -5.581 -2.039 -9.381 1.00 96.50 120 ILE A CA 1
ATOM 1021 C C . ILE A 1 120 ? -5.790 -1.563 -10.823 1.00 96.50 120 ILE A C 1
ATOM 1023 O O . ILE A 1 120 ? -4.903 -1.678 -11.671 1.00 96.50 120 ILE A O 1
ATOM 1027 N N . ALA A 1 121 ? -6.987 -1.055 -11.103 1.00 95.69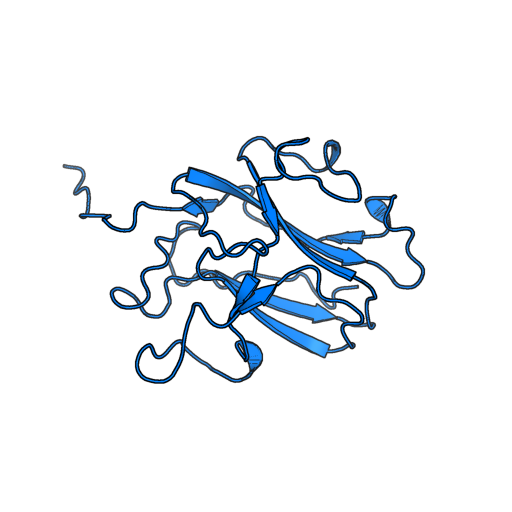 121 ALA A N 1
ATOM 1028 C CA . ALA A 1 121 ? -7.311 -0.487 -12.402 1.00 95.69 121 ALA A CA 1
ATOM 1029 C C . ALA A 1 121 ? -6.671 0.906 -12.570 1.00 95.69 121 ALA A C 1
ATOM 1031 O O . ALA A 1 121 ? -6.328 1.549 -11.577 1.00 95.69 121 ALA A O 1
ATOM 1032 N N . PRO A 1 122 ? -6.529 1.406 -13.809 1.00 96.81 122 PRO A N 1
ATOM 1033 C CA . PRO A 1 122 ? -6.163 2.797 -14.044 1.00 96.81 122 PRO A CA 1
ATOM 1034 C C . PRO A 1 122 ? -7.179 3.767 -13.432 1.00 96.81 122 PRO A C 1
ATOM 1036 O O . PRO A 1 122 ? -8.389 3.552 -13.532 1.00 96.81 122 PRO A O 1
ATOM 1039 N N . GLY A 1 123 ? -6.693 4.849 -12.831 1.00 95.94 123 GLY A N 1
ATOM 1040 C CA . GLY A 1 123 ? -7.530 5.825 -12.140 1.00 95.94 123 GLY A CA 1
ATOM 1041 C C . GLY A 1 123 ? -6.772 6.630 -11.094 1.00 95.94 123 GLY A C 1
ATOM 1042 O O . GLY A 1 123 ? -5.564 6.484 -10.936 1.00 95.94 123 GLY A O 1
ATOM 1043 N N . ASN A 1 124 ? -7.503 7.474 -10.368 1.00 95.69 124 ASN A N 1
ATOM 1044 C CA . ASN A 1 124 ? -6.962 8.257 -9.262 1.00 95.69 124 ASN A CA 1
ATOM 1045 C C . ASN A 1 124 ? -7.412 7.664 -7.933 1.00 95.69 124 ASN A C 1
ATOM 1047 O O . ASN A 1 124 ? -8.584 7.322 -7.752 1.00 95.69 124 ASN A O 1
ATOM 1051 N N . TYR A 1 125 ? -6.475 7.582 -6.999 1.00 95.94 125 TYR A N 1
ATOM 1052 C CA . TYR A 1 125 ? -6.664 6.904 -5.730 1.00 95.94 125 TYR A CA 1
ATOM 1053 C C . TYR A 1 125 ? -6.013 7.678 -4.596 1.00 95.94 125 TYR A C 1
ATOM 1055 O O . TYR A 1 125 ? -5.141 8.523 -4.791 1.00 95.94 125 TYR A O 1
ATOM 1063 N N . THR A 1 126 ? -6.428 7.337 -3.389 1.00 94.06 126 THR A N 1
ATOM 1064 C CA . THR A 1 126 ? -5.777 7.740 -2.146 1.00 94.06 126 THR A CA 1
ATOM 1065 C C . THR A 1 126 ? -5.287 6.476 -1.461 1.00 94.06 126 THR A C 1
ATOM 1067 O O . THR A 1 126 ? -5.865 5.406 -1.650 1.00 94.06 126 THR A O 1
ATOM 1070 N N . PHE A 1 127 ? -4.240 6.554 -0.650 1.00 92.94 127 PHE A N 1
ATOM 1071 C CA . PHE A 1 127 ? -3.912 5.440 0.229 1.00 92.94 127 PHE A CA 1
ATOM 1072 C C . PHE A 1 127 ? -3.708 5.906 1.663 1.00 92.94 127 PHE A C 1
ATOM 1074 O O . PHE A 1 127 ? -3.414 7.067 1.934 1.00 92.94 127 PHE A O 1
ATOM 1081 N N . ARG A 1 128 ? -3.860 4.958 2.583 1.00 94.25 128 ARG A N 1
ATOM 1082 C CA . ARG A 1 128 ? -3.625 5.117 4.011 1.00 94.25 128 ARG A CA 1
ATOM 1083 C C . ARG A 1 128 ? -2.620 4.063 4.446 1.00 94.25 128 ARG A C 1
ATOM 1085 O O . ARG A 1 128 ? -2.911 2.866 4.393 1.00 94.25 128 ARG A O 1
ATOM 1092 N N . PHE A 1 129 ? -1.447 4.505 4.881 1.00 95.69 129 PHE A N 1
ATOM 1093 C CA . PHE A 1 129 ? -0.458 3.633 5.504 1.00 95.69 129 PHE A CA 1
ATOM 1094 C C . PHE A 1 129 ? -0.458 3.873 7.008 1.00 95.69 129 PHE A C 1
ATOM 1096 O O . PHE A 1 129 ? -0.234 4.996 7.459 1.00 95.69 129 PHE A O 1
ATOM 1103 N N . ALA A 1 130 ? -0.770 2.842 7.790 1.00 96.12 130 ALA A N 1
ATOM 1104 C CA . ALA A 1 130 ? -0.999 3.008 9.217 1.00 96.12 130 ALA A CA 1
ATOM 1105 C C . ALA A 1 130 ? -0.579 1.790 10.036 1.00 96.12 130 ALA A C 1
ATOM 1107 O O . ALA A 1 130 ? -0.797 0.642 9.646 1.00 96.12 130 ALA A O 1
ATOM 1108 N N . ALA A 1 131 ? -0.034 2.054 11.219 1.00 97.19 131 ALA A N 1
ATOM 1109 C CA . ALA A 1 131 ? 0.313 1.043 12.206 1.00 97.19 131 ALA A CA 1
ATOM 1110 C C . ALA A 1 131 ? -0.551 1.215 13.457 1.00 97.19 131 ALA A C 1
ATOM 1112 O O . ALA A 1 131 ? -0.610 2.302 14.030 1.00 97.19 131 ALA A O 1
ATOM 1113 N N . LEU A 1 132 ? -1.180 0.142 13.935 1.00 97.31 132 LEU A N 1
ATOM 1114 C CA . LEU A 1 132 ? -1.894 0.182 15.209 1.00 97.31 132 LEU A CA 1
ATOM 1115 C C . LEU A 1 132 ? -0.891 0.419 16.347 1.00 97.31 132 LEU A C 1
ATOM 1117 O O . LEU A 1 132 ? 0.113 -0.296 16.463 1.00 97.31 132 LEU A O 1
ATOM 1121 N N . ARG A 1 133 ? -1.143 1.431 17.183 1.00 95.88 133 ARG A N 1
ATOM 1122 C CA . ARG A 1 133 ? -0.292 1.735 18.343 1.00 95.88 133 ARG A CA 1
ATOM 1123 C C . ARG A 1 133 ? -0.335 0.575 19.354 1.00 95.88 133 ARG A C 1
ATOM 1125 O O . ARG A 1 133 ? -1.327 -0.156 19.397 1.00 95.88 133 ARG A O 1
ATOM 1132 N N . PRO A 1 134 ? 0.720 0.369 20.167 1.00 93.69 134 PRO A N 1
ATOM 1133 C CA . PRO A 1 134 ? 0.699 -0.641 21.225 1.00 93.69 134 PRO A CA 1
ATOM 1134 C C . PRO A 1 134 ? -0.545 -0.489 22.109 1.00 93.69 134 PRO A C 1
ATOM 1136 O O . PRO A 1 134 ? -0.856 0.620 22.534 1.00 93.69 134 PRO A O 1
ATOM 1139 N N . TYR A 1 135 ? -1.261 -1.592 22.345 1.00 91.75 135 TYR A N 1
ATOM 1140 C CA . TYR A 1 135 ? -2.532 -1.623 23.091 1.00 91.75 135 TYR A CA 1
ATOM 1141 C C . TYR A 1 135 ? -3.659 -0.741 22.510 1.00 91.75 135 TYR A C 1
ATOM 1143 O O . TYR A 1 135 ? -4.650 -0.468 23.183 1.00 91.75 135 TYR A O 1
ATOM 1151 N N . GLY A 1 136 ? -3.529 -0.300 21.255 1.00 94.19 136 GLY A N 1
ATOM 1152 C CA . GLY A 1 136 ? -4.543 0.483 20.560 1.00 94.19 136 GLY A CA 1
ATOM 1153 C C . GLY A 1 136 ? -5.821 -0.317 20.298 1.00 94.19 136 GLY A C 1
ATOM 1154 O O . GLY A 1 136 ? -5.773 -1.518 20.032 1.00 94.19 136 GLY A O 1
ATOM 1155 N N . ASN A 1 137 ? -6.971 0.358 20.326 1.00 95.31 137 ASN A N 1
ATOM 1156 C CA . ASN A 1 137 ? -8.242 -0.215 19.914 1.00 95.31 137 ASN A CA 1
ATOM 1157 C C . ASN A 1 137 ? -8.366 -0.019 18.396 1.00 95.31 137 ASN A C 1
ATOM 1159 O O . ASN A 1 137 ? -8.421 1.128 17.951 1.00 95.31 137 ASN A O 1
ATOM 1163 N N . PRO A 1 138 ? -8.423 -1.090 17.587 1.00 95.12 138 PRO A N 1
ATOM 1164 C CA . PRO A 1 138 ? -8.455 -0.958 16.135 1.00 95.12 138 PRO A CA 1
ATOM 1165 C C . PRO A 1 138 ? -9.701 -0.225 15.620 1.00 95.12 138 PRO A C 1
ATOM 1167 O O . PRO A 1 138 ? -9.655 0.311 14.518 1.00 95.12 138 PRO A O 1
ATOM 1170 N N . ASN A 1 139 ? -10.774 -0.139 16.412 1.00 94.62 139 ASN A N 1
ATOM 1171 C CA . ASN A 1 139 ? -12.013 0.552 16.044 1.00 94.62 139 ASN A CA 1
ATOM 1172 C C . ASN A 1 139 ? -11.949 2.085 16.195 1.00 94.62 139 ASN A C 1
ATOM 1174 O O . ASN A 1 139 ? -12.906 2.761 15.830 1.00 94.62 139 ASN A O 1
ATOM 1178 N N . ILE A 1 140 ? -10.857 2.643 16.733 1.00 92.31 140 ILE A N 1
ATOM 1179 C CA . ILE A 1 140 ? -10.684 4.089 16.941 1.00 92.31 140 ILE A CA 1
ATOM 1180 C C . ILE A 1 140 ? -9.550 4.574 16.038 1.00 92.31 140 ILE A C 1
ATOM 1182 O O . ILE A 1 140 ? -8.414 4.142 16.226 1.00 92.31 140 ILE A O 1
ATOM 1186 N N . SER A 1 141 ? -9.830 5.467 15.077 1.00 90.19 141 SER A N 1
ATOM 1187 C CA . SER A 1 141 ? -8.809 5.903 14.103 1.00 90.19 141 SER A CA 1
ATOM 1188 C C . SER A 1 141 ? -7.584 6.533 14.774 1.00 90.19 141 SER A C 1
ATOM 1190 O O . SER A 1 141 ? -6.460 6.197 14.421 1.00 90.19 141 SER A O 1
ATOM 1192 N N . ASP A 1 142 ? -7.785 7.319 15.833 1.00 91.56 142 ASP A N 1
ATOM 1193 C CA . ASP A 1 142 ? -6.707 7.988 16.579 1.00 91.56 142 ASP A CA 1
ATOM 1194 C C . ASP A 1 142 ? -5.733 7.018 17.276 1.00 91.56 142 ASP A C 1
ATOM 1196 O O . ASP A 1 142 ? -4.614 7.384 17.636 1.00 91.56 142 ASP A O 1
ATOM 1200 N N . HIS A 1 143 ? -6.128 5.753 17.470 1.00 95.62 143 HIS A N 1
ATOM 1201 C CA . HIS A 1 143 ? -5.234 4.720 18.004 1.00 95.62 143 HIS A CA 1
ATOM 1202 C C . HIS A 1 143 ? -4.306 4.146 16.921 1.00 95.62 143 HIS A C 1
ATOM 1204 O O . HIS A 1 143 ? -3.394 3.370 17.228 1.00 95.62 143 HIS A O 1
ATOM 1210 N N . TRP A 1 144 ? -4.508 4.522 15.660 1.00 95.81 144 TRP A N 1
ATOM 1211 C CA . TRP A 1 144 ? -3.598 4.238 14.566 1.00 95.81 144 TRP A CA 1
ATOM 1212 C C . TRP A 1 144 ? -2.607 5.377 14.426 1.00 95.81 144 TRP A C 1
ATOM 1214 O O . TRP A 1 144 ? -2.937 6.553 14.513 1.00 95.81 144 TRP A O 1
ATOM 1224 N N . ASP A 1 145 ? -1.358 5.013 14.205 1.00 95.50 145 ASP A N 1
ATOM 1225 C CA . ASP A 1 145 ? -0.352 5.955 13.771 1.00 95.50 145 ASP A CA 1
ATOM 1226 C C . ASP A 1 145 ? -0.330 5.967 12.248 1.00 95.50 145 ASP A C 1
ATOM 1228 O O . ASP A 1 145 ? -0.061 4.932 11.634 1.00 95.50 145 ASP A O 1
ATOM 1232 N N . ILE A 1 146 ? -0.700 7.100 11.656 1.00 93.88 146 ILE A N 1
ATOM 1233 C CA . ILE A 1 146 ? -0.989 7.228 10.227 1.00 93.88 146 ILE A CA 1
ATOM 1234 C C . ILE A 1 146 ? 0.117 8.051 9.578 1.00 93.88 146 ILE A C 1
ATOM 1236 O O . ILE A 1 146 ? 0.447 9.141 10.049 1.00 93.88 146 ILE A O 1
ATOM 1240 N N . MET A 1 147 ? 0.656 7.533 8.477 1.00 91.88 147 MET A N 1
ATOM 1241 C CA . MET A 1 147 ? 1.592 8.249 7.619 1.00 91.88 147 MET A CA 1
ATOM 1242 C C . MET A 1 147 ? 0.986 9.578 7.162 1.00 91.88 147 MET A C 1
ATOM 1244 O O . MET A 1 147 ? -0.062 9.599 6.517 1.00 91.88 147 MET A O 1
ATOM 1248 N N . GLN A 1 148 ? 1.669 10.679 7.468 1.00 85.62 148 GLN A N 1
ATOM 1249 C CA . GLN A 1 148 ? 1.310 11.995 6.953 1.00 85.62 148 GLN A CA 1
ATOM 1250 C C . GLN A 1 148 ? 1.833 12.116 5.523 1.00 85.62 148 GLN A C 1
ATOM 1252 O O . GLN A 1 148 ? 3.035 12.033 5.284 1.00 85.62 148 GLN A O 1
ATOM 1257 N N . MET A 1 149 ? 0.933 12.280 4.557 1.00 72.31 149 MET A N 1
ATOM 1258 C CA . MET A 1 149 ? 1.326 12.439 3.160 1.00 72.31 149 MET A CA 1
ATOM 1259 C C . MET A 1 149 ? 1.341 13.904 2.735 1.00 72.31 149 MET A C 1
ATOM 1261 O O . MET A 1 149 ? 0.356 14.605 2.974 1.00 72.31 149 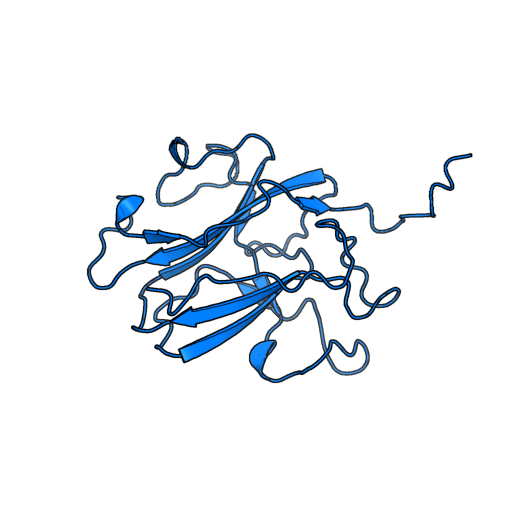MET A O 1
ATOM 1265 N N . PRO A 1 150 ? 2.387 14.358 2.016 1.00 59.53 150 PRO A N 1
ATOM 1266 C CA . PRO A 1 150 ? 2.390 15.688 1.416 1.00 59.53 150 PRO A CA 1
ATOM 1267 C C . PRO A 1 150 ? 1.390 15.798 0.253 1.00 59.53 150 PRO A C 1
ATOM 1269 O O . PRO A 1 150 ? 0.919 16.892 -0.051 1.00 59.53 150 PRO A O 1
ATOM 1272 N N . VAL A 1 151 ? 1.043 14.675 -0.389 1.00 59.81 151 VAL A N 1
ATOM 1273 C CA . VAL A 1 151 ? 0.132 14.618 -1.539 1.00 59.81 151 VAL A CA 1
ATOM 1274 C C . VAL A 1 151 ? -1.082 13.761 -1.211 1.00 59.81 151 VAL A C 1
ATOM 1276 O O . VAL A 1 151 ? -0.957 12.667 -0.669 1.00 59.81 151 VAL A O 1
ATOM 1279 N N . ARG A 1 152 ? -2.274 14.276 -1.539 1.00 70.44 152 ARG A N 1
ATOM 1280 C CA . ARG A 1 152 ? -3.549 13.634 -1.189 1.00 70.44 152 ARG A CA 1
ATOM 1281 C C . ARG A 1 152 ? -3.894 12.436 -2.072 1.00 70.44 152 ARG A C 1
ATOM 1283 O O . ARG A 1 152 ? -4.626 11.568 -1.615 1.00 70.44 152 ARG A O 1
ATOM 1290 N N . HIS A 1 153 ? -3.399 12.394 -3.310 1.00 86.19 153 HIS A N 1
ATOM 1291 C CA . HIS A 1 153 ? -3.823 11.416 -4.312 1.00 86.19 153 HIS A CA 1
ATOM 1292 C C . HIS A 1 153 ? -2.663 10.961 -5.199 1.00 86.19 153 HIS A C 1
ATOM 1294 O O . HIS A 1 153 ? -1.714 11.710 -5.420 1.00 86.19 153 HIS A O 1
ATOM 1300 N N . PHE A 1 154 ? -2.777 9.756 -5.746 1.00 91.94 154 PHE A N 1
ATOM 1301 C CA . PHE A 1 154 ? -1.891 9.235 -6.778 1.00 91.94 154 PHE A CA 1
ATOM 1302 C C . PHE A 1 154 ? -2.672 8.730 -7.989 1.00 91.94 154 PHE A C 1
ATOM 1304 O O . PHE A 1 154 ? -3.827 8.314 -7.869 1.00 91.94 154 PHE A O 1
ATOM 1311 N N . GLY A 1 155 ? -2.021 8.756 -9.149 1.00 94.50 155 GLY A N 1
ATOM 1312 C CA . GLY A 1 155 ? -2.550 8.244 -10.405 1.00 94.50 155 GLY A CA 1
ATOM 1313 C C . GLY A 1 155 ? -2.003 6.859 -10.743 1.00 94.50 155 GLY A C 1
ATOM 1314 O O . GLY A 1 155 ? -0.819 6.573 -10.560 1.00 94.50 155 GLY A O 1
ATOM 1315 N N . VAL A 1 156 ? -2.864 6.012 -11.293 1.00 95.81 156 VAL A N 1
ATOM 1316 C CA . VAL A 1 156 ? -2.497 4.764 -11.961 1.00 95.81 156 VAL A CA 1
ATOM 1317 C C . VAL A 1 156 ? -2.794 4.919 -13.444 1.00 95.81 156 VAL A C 1
ATOM 1319 O O . VAL A 1 156 ? -3.938 5.152 -13.841 1.00 95.81 156 VAL A O 1
ATOM 1322 N N . LEU A 1 157 ? -1.761 4.790 -14.267 1.00 94.38 157 LEU A N 1
ATOM 1323 C CA . LEU A 1 157 ? -1.871 4.881 -15.715 1.00 94.38 157 LEU A CA 1
ATOM 1324 C C . LEU A 1 157 ? -2.275 3.536 -16.324 1.00 94.38 157 LEU A C 1
ATOM 1326 O O . LEU A 1 157 ? -1.949 2.476 -15.786 1.00 94.38 157 LEU A O 1
ATOM 1330 N N . PRO A 1 158 ? -2.918 3.548 -17.501 1.00 90.56 158 PRO A N 1
ATOM 1331 C CA . PRO A 1 158 ? -3.001 2.359 -18.331 1.00 90.56 158 PRO A CA 1
ATOM 1332 C C . PRO A 1 158 ? -1.596 1.836 -18.655 1.00 90.56 158 PRO A C 1
ATOM 1334 O O . PRO A 1 158 ? -0.704 2.614 -18.993 1.00 90.56 158 PRO A O 1
ATOM 1337 N N . LEU A 1 159 ? -1.425 0.511 -18.649 1.00 75.44 159 LEU A N 1
ATOM 1338 C CA . LEU A 1 159 ? -0.178 -0.161 -19.055 1.00 75.44 159 LEU A CA 1
ATOM 1339 C C . LEU A 1 159 ? 0.323 0.297 -20.445 1.00 75.44 159 LEU A C 1
ATOM 1341 O O . LEU A 1 159 ? 1.526 0.307 -20.698 1.00 75.44 159 LEU A O 1
ATOM 1345 N N . ASN A 1 160 ? -0.595 0.748 -21.312 1.00 58.47 160 ASN A N 1
ATOM 1346 C CA . ASN A 1 160 ? -0.331 1.303 -22.643 1.00 58.47 160 ASN A CA 1
ATOM 1347 C C . ASN A 1 160 ? -0.276 2.841 -22.663 1.00 58.47 160 ASN A C 1
ATOM 1349 O O . ASN A 1 160 ? -0.915 3.485 -23.494 1.00 58.47 160 ASN A O 1
ATOM 1353 N N . GLY A 1 161 ? 0.501 3.456 -21.775 1.00 48.88 161 GLY A N 1
ATOM 1354 C CA . GLY A 1 161 ? 0.822 4.879 -21.880 1.00 48.88 161 GLY A CA 1
ATOM 1355 C C . GLY A 1 161 ? 1.765 5.167 -23.054 1.00 48.88 161 GLY A C 1
ATOM 1356 O O . GLY A 1 161 ? 2.944 5.461 -22.839 1.00 48.88 161 GLY A O 1
ATOM 1357 N N . THR A 1 162 ? 1.284 5.074 -24.298 1.00 37.16 162 THR A N 1
ATOM 1358 C CA . THR A 1 162 ? 1.858 5.845 -25.409 1.00 37.16 162 THR A CA 1
ATOM 1359 C C . THR A 1 162 ? 1.901 7.301 -24.973 1.00 37.16 162 THR A C 1
ATOM 1361 O O . THR A 1 162 ? 0.878 7.845 -24.563 1.00 37.16 162 THR A O 1
ATOM 1364 N N . ASN A 1 163 ? 3.091 7.903 -25.021 1.00 39.22 163 ASN A N 1
ATOM 1365 C CA . ASN A 1 163 ? 3.313 9.314 -24.727 1.00 39.22 163 ASN A CA 1
ATOM 1366 C C . ASN A 1 163 ? 2.241 10.158 -25.433 1.00 39.22 163 ASN A C 1
ATOM 1368 O O . ASN A 1 163 ? 2.268 10.262 -26.659 1.00 39.22 163 ASN A O 1
ATOM 1372 N N . SER A 1 164 ? 1.321 10.786 -24.696 1.00 37.09 164 SER A N 1
ATOM 1373 C CA . SER A 1 164 ? 0.602 11.920 -25.267 1.00 37.09 164 SER A CA 1
ATOM 1374 C C . SER A 1 164 ? 1.593 13.078 -25.304 1.00 37.09 164 SER A C 1
ATOM 1376 O O . SER A 1 164 ? 1.773 13.803 -24.326 1.00 37.09 164 SER A O 1
ATOM 1378 N N . THR A 1 165 ? 2.295 13.220 -26.423 1.00 39.25 165 THR A N 1
ATOM 1379 C CA . THR A 1 165 ? 2.903 14.492 -26.801 1.00 39.25 165 THR A CA 1
ATOM 1380 C C . THR A 1 165 ? 1.772 15.507 -26.915 1.00 39.25 165 THR A C 1
ATOM 1382 O O . THR A 1 165 ? 1.022 15.490 -27.891 1.00 39.25 165 THR A O 1
ATOM 1385 N N . LEU A 1 166 ? 1.611 16.343 -25.890 1.00 37.34 166 LEU A N 1
ATOM 1386 C CA . LEU A 1 166 ? 0.838 17.568 -26.016 1.00 37.34 166 LEU A CA 1
ATOM 1387 C C . LEU A 1 166 ? 1.636 18.515 -26.915 1.00 37.34 166 LEU A C 1
ATOM 1389 O O . LEU A 1 166 ? 2.825 18.750 -26.694 1.00 37.34 166 LEU A O 1
ATOM 1393 N N . ARG A 1 167 ? 0.960 18.932 -27.979 1.00 33.16 167 ARG A N 1
ATOM 1394 C CA . ARG A 1 167 ? 1.390 19.895 -28.985 1.00 33.16 167 ARG A CA 1
ATOM 1395 C C . ARG A 1 167 ? 1.056 21.303 -28.514 1.00 33.16 167 ARG A C 1
ATOM 1397 O O . ARG A 1 167 ? 0.034 21.431 -27.803 1.00 33.16 167 ARG A O 1
#

Foldseek 3Di:
DWPDFKDWDDPVCVLEAQLPCVVPQPRWTKIKTFFPFWFFWWFKWKFALPADPVLDFPPDDDPGSRTPATFWFFPPQVVDDTDDPVPGDRLNTHAPGDGRGGGGMDITITSQQGNVRDGDDWDKIFIWTWTQAVVHDPGDSVSIDIRDDPDGIHTHDHNPPPDPPDD